Protein AF-A0A3D9LB92-F1 (afdb_monomer)

Structure (mmCIF, N/CA/C/O backbone):
data_AF-A0A3D9LB92-F1
#
_entry.id   AF-A0A3D9LB92-F1
#
loop_
_atom_site.group_PDB
_atom_site.id
_atom_site.type_symbol
_atom_site.label_atom_id
_atom_site.label_alt_id
_atom_site.label_comp_id
_atom_site.label_asym_id
_atom_site.label_entity_id
_atom_site.label_seq_id
_atom_site.pdbx_PDB_ins_code
_atom_site.Cartn_x
_atom_site.Cartn_y
_atom_site.Cartn_z
_atom_site.occupancy
_atom_site.B_iso_or_equiv
_atom_site.auth_seq_id
_atom_site.auth_comp_id
_atom_site.auth_asym_id
_atom_site.auth_atom_id
_atom_site.pdbx_PDB_model_num
ATOM 1 N N . MET A 1 1 ? 29.010 38.086 -10.361 1.00 42.91 1 MET A N 1
ATOM 2 C CA . MET A 1 1 ? 27.984 37.307 -9.643 1.00 42.91 1 MET A CA 1
ATOM 3 C C . MET A 1 1 ? 27.871 35.982 -10.375 1.00 42.91 1 MET A C 1
ATOM 5 O O . MET A 1 1 ? 27.319 35.961 -11.463 1.00 42.91 1 MET A O 1
ATOM 9 N N . THR A 1 2 ? 28.529 34.933 -9.886 1.00 47.34 2 THR A N 1
ATOM 10 C CA . THR A 1 2 ? 28.412 33.580 -10.449 1.00 47.34 2 THR A CA 1
ATOM 11 C C . THR A 1 2 ? 27.427 32.823 -9.576 1.00 47.34 2 THR A C 1
ATOM 13 O O . THR A 1 2 ? 27.761 32.444 -8.456 1.00 47.34 2 THR A O 1
ATOM 16 N N . GLU A 1 3 ? 26.195 32.691 -10.054 1.00 54.97 3 GLU A N 1
ATOM 17 C CA . GLU A 1 3 ? 25.208 31.796 -9.464 1.00 54.97 3 GLU A CA 1
ATOM 18 C C . GLU A 1 3 ? 25.614 30.375 -9.862 1.00 54.97 3 GLU A C 1
ATOM 20 O O . GLU A 1 3 ? 25.473 29.965 -11.012 1.00 54.97 3 GLU A O 1
ATOM 25 N N . SER A 1 4 ? 26.247 29.659 -8.934 1.00 52.12 4 SER A N 1
ATOM 26 C CA . SER A 1 4 ? 26.510 28.234 -9.090 1.00 52.12 4 SER A CA 1
ATOM 27 C C . SER A 1 4 ? 25.172 27.517 -8.969 1.00 52.12 4 SER A C 1
ATOM 29 O O . SER A 1 4 ? 24.665 27.346 -7.862 1.00 52.12 4 SER A O 1
ATOM 31 N N . SER A 1 5 ? 24.581 27.128 -10.097 1.00 56.88 5 SER A N 1
ATOM 32 C CA . SER A 1 5 ? 23.440 26.217 -10.118 1.00 56.88 5 SER A CA 1
ATOM 33 C C . SER A 1 5 ? 23.885 24.888 -9.510 1.00 56.88 5 SER A C 1
ATOM 35 O O . SER A 1 5 ? 24.518 24.065 -10.168 1.00 56.88 5 SER A O 1
ATOM 37 N N . GLN A 1 6 ? 23.623 24.708 -8.218 1.00 59.84 6 GLN A N 1
ATOM 38 C CA . GLN A 1 6 ? 23.782 23.423 -7.557 1.00 59.84 6 GLN A CA 1
ATOM 39 C C . GLN A 1 6 ? 22.776 22.469 -8.216 1.00 59.84 6 GLN A C 1
ATOM 41 O O . GLN A 1 6 ? 21.583 22.781 -8.196 1.00 59.84 6 GLN A O 1
ATOM 46 N N . PRO A 1 7 ? 23.207 21.358 -8.840 1.00 57.72 7 PRO A N 1
ATOM 47 C CA . PRO A 1 7 ? 22.258 20.382 -9.348 1.00 57.72 7 PRO A CA 1
ATOM 48 C C . PRO A 1 7 ? 21.423 19.908 -8.159 1.00 57.72 7 PRO A C 1
ATOM 50 O O . PRO A 1 7 ? 21.977 19.477 -7.144 1.00 57.72 7 PRO A O 1
ATOM 53 N N . SER A 1 8 ? 20.102 20.064 -8.249 1.00 61.31 8 SER A N 1
ATOM 54 C CA . SER A 1 8 ? 19.164 19.467 -7.305 1.00 61.31 8 SER A CA 1
ATOM 55 C C . SER A 1 8 ? 19.431 17.969 -7.323 1.00 61.31 8 SER A C 1
ATOM 57 O O . SER A 1 8 ? 19.123 17.299 -8.306 1.00 61.31 8 SER A O 1
ATOM 59 N N . GLN A 1 9 ? 20.110 17.467 -6.292 1.00 60.19 9 GLN A N 1
ATOM 60 C CA . GLN A 1 9 ? 20.304 16.033 -6.134 1.00 60.19 9 GLN A CA 1
ATOM 61 C C . GLN A 1 9 ? 18.918 15.377 -6.148 1.00 60.19 9 GLN A C 1
ATOM 63 O O . GLN A 1 9 ? 17.976 15.985 -5.617 1.00 60.19 9 GLN A O 1
ATOM 68 N N . PRO A 1 10 ? 18.764 14.191 -6.765 1.00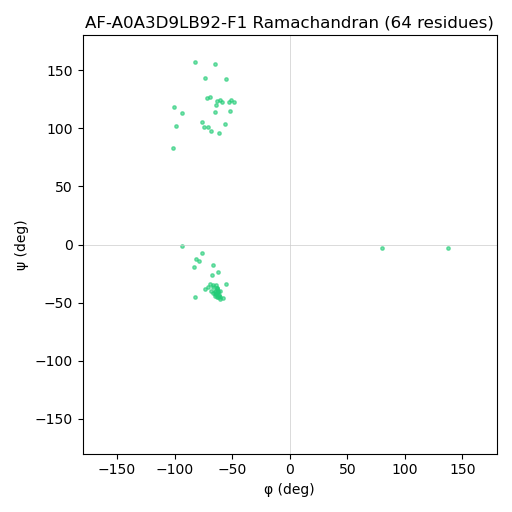 58.88 10 PRO A N 1
ATOM 69 C CA . PRO A 1 10 ? 17.533 13.435 -6.616 1.00 58.88 10 PRO A CA 1
ATOM 70 C C . PRO A 1 10 ? 17.288 13.305 -5.115 1.00 58.88 10 PRO A C 1
ATOM 72 O O . PRO A 1 10 ? 18.174 12.908 -4.360 1.00 58.88 10 PRO A O 1
ATOM 75 N N . THR A 1 11 ? 16.133 13.783 -4.661 1.00 62.97 11 THR A N 1
ATOM 76 C CA . THR A 1 11 ? 15.735 13.578 -3.274 1.00 62.97 11 THR A CA 1
ATOM 77 C C . THR A 1 11 ? 15.467 12.089 -3.159 1.00 62.97 11 THR A C 1
ATOM 79 O O . THR A 1 11 ? 14.412 11.642 -3.592 1.00 62.97 11 THR A O 1
ATOM 82 N N . GLU A 1 12 ? 16.446 11.330 -2.661 1.00 63.94 12 GLU A N 1
ATOM 83 C CA . GLU A 1 12 ? 16.239 9.937 -2.272 1.00 63.94 12 GLU A CA 1
ATOM 84 C C . GLU A 1 12 ? 15.024 9.912 -1.344 1.00 63.94 12 GLU A C 1
ATOM 86 O O . GLU A 1 12 ? 15.013 10.543 -0.279 1.00 63.94 12 GLU A O 1
ATOM 91 N N . TRP A 1 13 ? 13.951 9.269 -1.796 1.00 66.50 13 TRP A N 1
ATOM 92 C CA . TRP A 1 13 ? 12.739 9.164 -1.009 1.00 66.50 13 TRP A CA 1
ATOM 93 C C . TRP A 1 13 ? 12.962 8.107 0.069 1.00 66.50 13 TRP A C 1
ATOM 95 O O . TRP A 1 13 ? 12.992 6.911 -0.199 1.00 66.50 13 TRP A O 1
ATOM 105 N N . ILE A 1 14 ? 13.152 8.563 1.306 1.00 68.81 14 ILE A N 1
ATOM 106 C CA . ILE A 1 14 ? 13.284 7.686 2.469 1.00 68.81 14 ILE A CA 1
ATOM 107 C C . ILE A 1 14 ? 11.885 7.539 3.085 1.00 68.81 14 ILE A C 1
ATOM 109 O O . ILE A 1 14 ? 11.356 8.536 3.594 1.00 68.81 14 ILE A O 1
ATOM 113 N N . PRO A 1 15 ? 11.259 6.347 3.062 1.00 64.81 15 PRO A N 1
ATOM 114 C CA . PRO A 1 15 ? 9.950 6.158 3.672 1.00 64.81 15 PRO A CA 1
ATOM 115 C C . PRO A 1 15 ? 10.041 6.390 5.186 1.00 64.81 15 PRO A C 1
ATOM 117 O O . PRO A 1 15 ? 10.836 5.765 5.891 1.00 64.81 15 PRO A O 1
ATOM 120 N N . ALA A 1 16 ? 9.227 7.312 5.699 1.00 73.12 16 ALA A N 1
ATOM 121 C CA . ALA A 1 16 ? 9.097 7.533 7.134 1.00 73.12 16 ALA A CA 1
ATOM 122 C 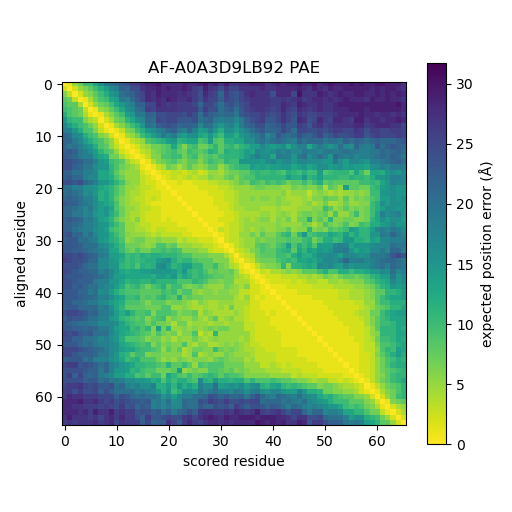C . ALA A 1 16 ? 8.291 6.393 7.776 1.00 73.12 16 ALA A C 1
ATOM 124 O O . ALA A 1 16 ? 7.317 5.922 7.195 1.00 73.12 16 ALA A O 1
ATOM 125 N N . THR A 1 17 ? 8.659 5.982 8.994 1.00 78.25 17 THR A N 1
ATOM 126 C CA . THR A 1 17 ? 7.883 4.985 9.748 1.00 78.25 17 THR A CA 1
ATOM 127 C C . THR A 1 17 ? 6.582 5.618 10.232 1.00 78.25 17 THR A C 1
ATOM 129 O O . THR A 1 17 ? 6.609 6.645 10.916 1.00 78.25 17 THR A O 1
ATOM 132 N N . THR A 1 18 ? 5.453 5.002 9.923 1.00 79.75 18 THR A N 1
ATOM 133 C CA . THR A 1 18 ? 4.113 5.449 10.323 1.00 79.75 18 THR A CA 1
ATOM 134 C C . THR A 1 18 ? 3.742 4.986 11.731 1.00 79.75 18 THR A C 1
ATOM 136 O O . THR A 1 18 ? 2.854 5.567 12.353 1.00 79.75 18 THR A O 1
ATOM 139 N N . GLY A 1 19 ? 4.430 3.960 12.249 1.00 81.94 19 GLY A N 1
ATOM 140 C CA . GLY A 1 19 ? 4.087 3.303 13.510 1.00 81.94 19 GLY A CA 1
ATOM 141 C C . GLY A 1 19 ? 2.946 2.289 13.379 1.00 81.94 19 GLY A C 1
ATOM 142 O O . GLY A 1 19 ? 2.629 1.616 14.360 1.00 81.94 19 GLY A O 1
ATOM 143 N N . ASP A 1 20 ? 2.360 2.154 12.186 1.00 83.81 20 ASP A N 1
ATOM 144 C CA . ASP A 1 20 ? 1.430 1.091 11.830 1.00 83.81 20 ASP A CA 1
ATOM 145 C C . ASP A 1 20 ? 2.168 0.005 11.018 1.00 83.81 20 ASP A C 1
ATOM 147 O O . ASP A 1 20 ? 2.677 0.285 9.930 1.00 83.81 20 ASP A O 1
ATOM 151 N N . PRO A 1 21 ? 2.238 -1.249 11.509 1.00 85.25 21 PRO A N 1
ATOM 152 C CA . PRO A 1 21 ? 2.999 -2.307 10.846 1.00 85.25 21 PRO A CA 1
ATOM 153 C C . PRO A 1 21 ? 2.513 -2.666 9.436 1.00 85.25 21 PRO A C 1
ATOM 155 O O . PRO A 1 21 ? 3.278 -3.245 8.664 1.00 85.25 21 PRO A O 1
ATOM 158 N N . ALA A 1 22 ? 1.248 -2.398 9.100 1.00 82.69 22 ALA A N 1
ATOM 159 C CA . ALA A 1 22 ? 0.712 -2.679 7.773 1.00 82.69 22 ALA A CA 1
ATOM 160 C C . ALA A 1 22 ? 1.076 -1.552 6.796 1.00 82.69 22 ALA A C 1
ATOM 162 O O . ALA A 1 22 ? 1.595 -1.825 5.714 1.00 82.69 22 ALA A O 1
ATOM 163 N N . ALA A 1 23 ? 0.914 -0.294 7.202 1.00 82.06 23 ALA A N 1
ATOM 164 C CA . ALA A 1 23 ? 1.341 0.857 6.414 1.00 82.06 23 ALA A CA 1
ATOM 165 C C . ALA A 1 23 ? 2.865 0.884 6.200 1.00 82.06 23 ALA A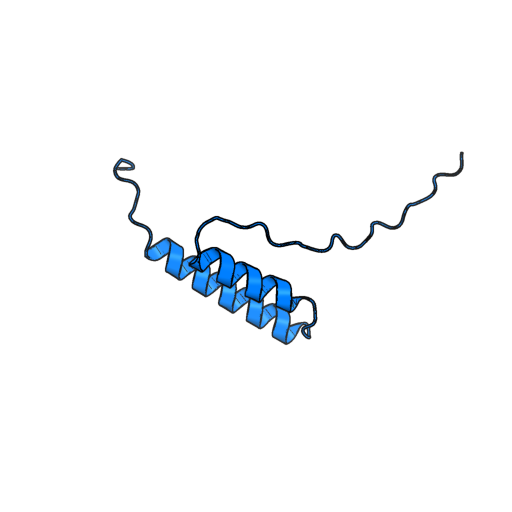 C 1
ATOM 167 O O . ALA A 1 23 ? 3.325 1.183 5.098 1.00 82.06 23 ALA A O 1
ATOM 168 N N . ASP A 1 24 ? 3.653 0.489 7.204 1.00 85.00 24 ASP A N 1
ATOM 169 C CA . ASP A 1 24 ? 5.113 0.406 7.085 1.00 85.00 24 ASP A CA 1
ATOM 170 C C . ASP A 1 24 ? 5.557 -0.650 6.058 1.00 85.00 24 ASP A C 1
ATOM 172 O O . ASP A 1 24 ? 6.527 -0.437 5.331 1.00 85.00 24 ASP A O 1
ATOM 176 N N . GLN A 1 25 ? 4.827 -1.765 5.936 1.00 83.94 25 GLN A N 1
ATOM 177 C CA . GLN A 1 25 ? 5.093 -2.775 4.904 1.00 83.94 25 GLN A CA 1
ATOM 178 C C . GLN A 1 25 ? 4.771 -2.266 3.496 1.00 83.94 25 GLN A C 1
ATOM 180 O O . GLN A 1 25 ? 5.545 -2.510 2.570 1.00 83.94 25 GLN A O 1
ATOM 185 N N . ILE A 1 26 ? 3.673 -1.521 3.338 1.00 84.19 26 ILE A N 1
ATOM 186 C CA . ILE A 1 26 ? 3.301 -0.901 2.058 1.00 84.19 26 ILE A CA 1
ATOM 187 C C . ILE A 1 26 ? 4.380 0.103 1.622 1.00 84.19 26 ILE A C 1
ATOM 189 O O . ILE A 1 26 ? 4.829 0.084 0.476 1.00 84.19 26 ILE A O 1
ATOM 193 N N . LEU A 1 27 ? 4.857 0.942 2.548 1.00 82.06 27 LEU A N 1
ATOM 194 C CA . LEU A 1 27 ? 5.911 1.924 2.278 1.00 82.06 27 LEU A CA 1
ATOM 195 C C . LEU A 1 27 ? 7.267 1.281 1.962 1.00 82.06 27 LEU A C 1
ATOM 197 O O . LEU A 1 27 ? 7.989 1.779 1.100 1.00 82.06 27 LEU A O 1
ATOM 201 N N . ALA A 1 28 ? 7.609 0.172 2.620 1.00 81.19 28 ALA A N 1
ATOM 202 C CA . ALA A 1 28 ? 8.830 -0.570 2.320 1.00 81.19 28 ALA A CA 1
ATOM 203 C C . ALA A 1 28 ? 8.805 -1.180 0.907 1.00 81.19 28 ALA A C 1
ATOM 205 O O . ALA A 1 28 ? 9.816 -1.135 0.209 1.00 81.19 28 ALA A O 1
ATOM 206 N N . GLY A 1 29 ? 7.654 -1.705 0.468 1.00 79.38 29 GLY A N 1
ATOM 207 C CA . GLY A 1 29 ? 7.476 -2.206 -0.899 1.00 79.38 29 GLY A CA 1
ATOM 208 C C . GLY A 1 29 ? 7.624 -1.105 -1.950 1.00 79.38 29 GLY A C 1
ATOM 209 O O . GLY A 1 29 ? 8.311 -1.293 -2.949 1.00 79.38 29 GLY A O 1
ATOM 210 N N . LEU A 1 30 ? 7.054 0.073 -1.680 1.00 76.12 30 LEU A N 1
ATOM 211 C CA . LEU A 1 30 ? 7.173 1.250 -2.544 1.00 76.12 30 LEU A CA 1
ATOM 212 C C . LEU A 1 30 ? 8.609 1.774 -2.649 1.00 76.12 30 LEU A C 1
ATOM 214 O O . LEU A 1 30 ? 9.044 2.147 -3.731 1.00 76.12 30 LEU A O 1
ATOM 218 N N . ALA A 1 31 ? 9.364 1.797 -1.551 1.00 74.75 31 ALA A N 1
ATOM 219 C CA . ALA A 1 31 ? 10.748 2.269 -1.580 1.00 74.75 31 ALA A CA 1
ATOM 220 C C . ALA A 1 31 ? 11.679 1.336 -2.373 1.00 74.75 31 ALA A C 1
ATOM 222 O O . ALA A 1 31 ? 12.675 1.788 -2.926 1.00 74.75 31 ALA A O 1
ATOM 223 N N . GLY A 1 32 ? 11.341 0.047 -2.471 1.00 71.06 32 GLY A N 1
ATOM 224 C CA . GLY A 1 32 ? 12.033 -0.902 -3.345 1.00 71.06 32 GLY A CA 1
ATOM 225 C C . GLY A 1 32 ? 11.677 -0.769 -4.831 1.00 71.06 32 GLY A C 1
ATOM 226 O O . GLY A 1 32 ? 12.305 -1.431 -5.653 1.00 71.06 32 GLY A O 1
ATOM 227 N N . ALA A 1 33 ? 10.686 0.057 -5.187 1.00 68.44 33 ALA A N 1
ATOM 228 C CA . ALA A 1 33 ? 10.215 0.200 -6.563 1.00 68.44 33 ALA A CA 1
ATOM 229 C C . ALA A 1 33 ? 11.072 1.147 -7.426 1.00 68.44 33 ALA A C 1
ATOM 231 O O . ALA A 1 33 ? 10.935 1.126 -8.643 1.00 68.44 33 ALA A O 1
ATOM 232 N N . ASP A 1 34 ? 11.977 1.930 -6.830 1.00 64.06 34 ASP A N 1
ATOM 233 C CA . ASP A 1 34 ? 12.816 2.921 -7.536 1.00 64.06 34 ASP A CA 1
ATOM 234 C C . ASP A 1 34 ? 13.835 2.273 -8.507 1.00 64.06 34 ASP A C 1
ATOM 236 O O . ASP A 1 34 ? 14.343 2.912 -9.426 1.00 64.06 34 ASP A O 1
ATOM 240 N N . GLU A 1 35 ? 14.115 0.971 -8.345 1.00 67.50 35 GLU A N 1
ATOM 241 C CA . GLU A 1 35 ? 14.971 0.182 -9.250 1.00 67.50 35 GLU A CA 1
ATOM 242 C C . GLU A 1 35 ? 14.189 -0.561 -10.353 1.00 67.50 35 GLU A C 1
ATOM 244 O O . GLU A 1 35 ? 14.788 -1.252 -11.185 1.00 67.50 35 GLU A O 1
ATOM 249 N N . LEU A 1 36 ? 12.858 -0.453 -10.368 1.00 69.62 36 LEU A N 1
ATOM 250 C CA . LEU A 1 36 ? 11.999 -1.172 -11.305 1.00 69.62 36 LEU A CA 1
ATOM 251 C C . LEU A 1 36 ? 11.901 -0.465 -12.661 1.00 69.62 36 LEU A C 1
ATOM 253 O O . LEU A 1 36 ? 12.109 0.741 -12.797 1.00 69.62 36 LEU A O 1
ATOM 257 N N . SER A 1 37 ? 11.556 -1.223 -13.705 1.00 78.25 37 SER A N 1
ATOM 258 C CA . SER A 1 37 ? 11.170 -0.603 -14.973 1.00 78.25 37 SER A CA 1
ATOM 259 C C . SER A 1 37 ? 9.873 0.211 -14.800 1.00 78.25 37 SER A C 1
ATOM 261 O O . SER A 1 37 ? 9.069 -0.110 -13.927 1.00 78.25 37 SER A O 1
ATOM 263 N N . PRO A 1 38 ? 9.602 1.228 -15.640 1.00 75.62 38 PRO A N 1
ATOM 264 C CA . PRO A 1 38 ? 8.438 2.103 -15.455 1.00 75.62 38 PRO A CA 1
ATOM 265 C C . PRO A 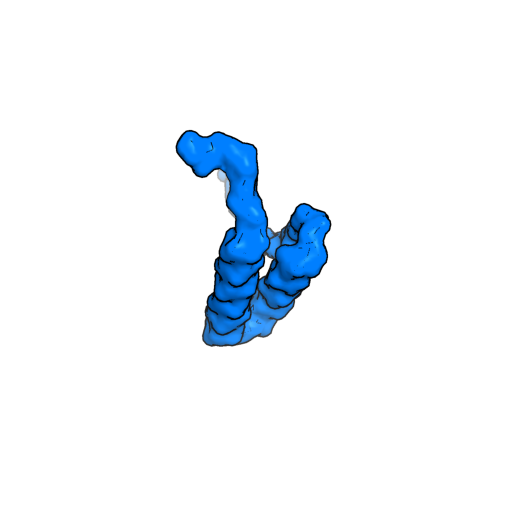1 38 ? 7.091 1.366 -15.367 1.00 75.62 38 PRO A C 1
ATOM 267 O O . PRO A 1 38 ? 6.197 1.783 -14.636 1.00 75.62 38 PRO A O 1
ATOM 270 N N . ASP A 1 39 ? 6.935 0.254 -16.091 1.00 77.88 39 ASP A N 1
ATOM 271 C CA . ASP A 1 39 ? 5.715 -0.563 -16.040 1.00 77.88 39 ASP A CA 1
ATOM 272 C C . ASP A 1 39 ? 5.575 -1.313 -14.702 1.00 77.88 39 ASP A C 1
ATOM 274 O O . ASP A 1 39 ? 4.471 -1.451 -14.169 1.00 77.88 39 ASP A O 1
ATOM 278 N N . GLU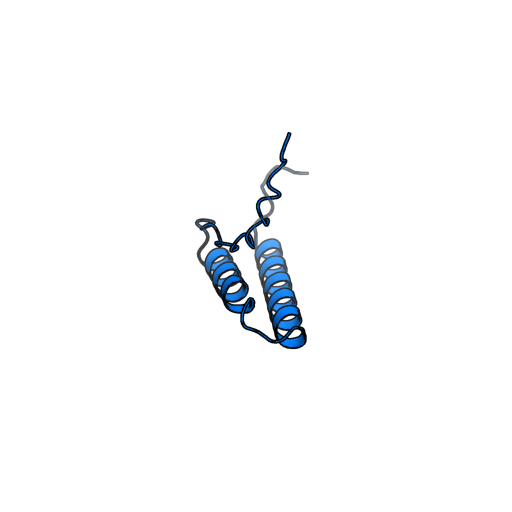 A 1 40 ? 6.692 -1.777 -14.142 1.00 77.62 40 GLU A N 1
ATOM 279 C CA . GLU A 1 40 ? 6.759 -2.454 -12.845 1.00 77.62 40 GLU A CA 1
ATOM 280 C C . GLU A 1 40 ? 6.586 -1.461 -11.685 1.00 77.62 40 GLU A C 1
ATOM 282 O O . GLU A 1 40 ? 5.876 -1.755 -10.725 1.00 77.62 40 GLU A O 1
ATOM 287 N N . GLU A 1 41 ? 7.145 -0.256 -11.808 1.00 76.56 41 GLU A N 1
ATOM 288 C CA . GLU A 1 41 ? 6.961 0.844 -10.861 1.00 76.56 41 GLU A CA 1
ATOM 289 C C . GLU A 1 41 ? 5.473 1.243 -10.772 1.00 76.56 41 GLU A C 1
ATOM 291 O O . GLU A 1 41 ? 4.894 1.313 -9.685 1.00 76.56 41 GLU A O 1
ATOM 296 N N . ILE A 1 42 ? 4.797 1.407 -11.918 1.00 84.31 42 ILE A N 1
ATOM 297 C CA . ILE A 1 42 ? 3.351 1.689 -11.967 1.00 84.31 42 ILE A CA 1
ATOM 298 C C . ILE A 1 42 ? 2.540 0.554 -11.329 1.00 84.31 42 ILE A C 1
ATOM 300 O O . ILE A 1 42 ? 1.555 0.821 -10.634 1.00 84.31 42 ILE A O 1
ATOM 304 N N . ALA A 1 43 ? 2.918 -0.706 -11.561 1.00 86.19 43 ALA A N 1
ATOM 305 C CA . ALA A 1 43 ? 2.246 -1.847 -10.947 1.00 86.19 43 ALA A CA 1
ATOM 306 C C . ALA A 1 43 ? 2.389 -1.829 -9.415 1.00 86.19 43 ALA A C 1
ATOM 308 O O . ALA A 1 43 ? 1.382 -1.968 -8.719 1.00 86.19 43 ALA A O 1
ATOM 309 N N . ALA A 1 44 ? 3.595 -1.562 -8.904 1.00 82.12 44 ALA A N 1
ATOM 310 C CA . ALA A 1 44 ? 3.870 -1.455 -7.473 1.00 82.12 44 ALA A CA 1
ATOM 311 C C . ALA A 1 44 ? 3.078 -0.313 -6.812 1.00 82.12 44 ALA A C 1
ATOM 313 O O . ALA A 1 44 ? 2.464 -0.508 -5.762 1.00 82.12 44 ALA A O 1
ATOM 314 N N . TYR A 1 45 ? 3.001 0.862 -7.451 1.00 85.00 45 TYR A N 1
ATOM 315 C CA . TYR A 1 45 ? 2.180 1.967 -6.944 1.00 85.00 45 TYR A CA 1
ATOM 316 C C . TYR A 1 45 ? 0.693 1.622 -6.889 1.00 85.00 45 TYR A C 1
ATOM 318 O O . TYR A 1 45 ? 0.014 1.980 -5.928 1.00 85.00 45 TYR A O 1
ATOM 326 N N . ARG A 1 46 ? 0.166 0.932 -7.907 1.00 90.69 46 ARG A N 1
ATOM 327 C CA . ARG A 1 46 ? -1.246 0.523 -7.925 1.00 90.69 46 ARG A CA 1
ATOM 328 C C . ARG A 1 46 ? -1.559 -0.465 -6.809 1.00 90.69 46 ARG A C 1
ATOM 330 O O . ARG A 1 46 ? -2.557 -0.284 -6.122 1.00 90.69 46 ARG A O 1
ATOM 337 N N . GLU A 1 47 ? -0.694 -1.451 -6.604 1.00 90.50 47 GLU A N 1
ATOM 338 C CA . GLU A 1 47 ? -0.840 -2.428 -5.524 1.00 90.50 47 GLU A CA 1
ATOM 339 C C . GLU A 1 47 ? -0.812 -1.754 -4.145 1.00 90.50 47 GLU A C 1
ATOM 341 O O . GLU A 1 47 ? -1.670 -2.013 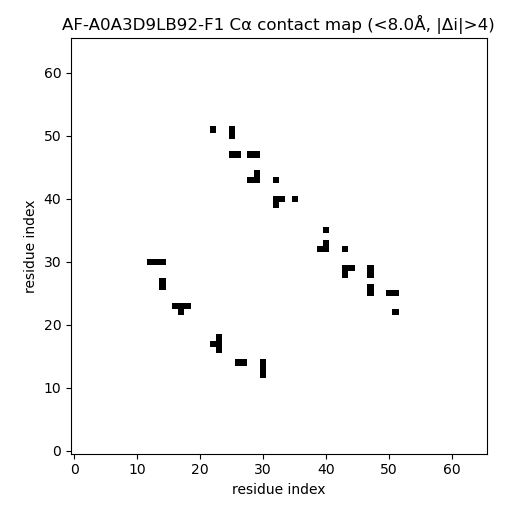-3.302 1.00 90.50 47 GLU A O 1
ATOM 346 N N . ALA A 1 48 ? 0.116 -0.820 -3.937 1.00 88.06 48 ALA A N 1
ATOM 347 C CA . ALA A 1 48 ? 0.202 -0.067 -2.693 1.00 88.06 48 ALA A CA 1
ATOM 348 C C . ALA A 1 48 ? -1.039 0.804 -2.430 1.00 88.06 48 ALA A C 1
ATOM 350 O O . ALA A 1 48 ? -1.492 0.909 -1.288 1.00 88.06 48 ALA A O 1
ATOM 351 N N . LEU A 1 49 ? -1.606 1.420 -3.474 1.00 90.38 49 LEU A N 1
ATOM 352 C CA . LEU A 1 49 ? -2.835 2.210 -3.368 1.00 90.38 49 LEU A CA 1
ATOM 353 C C . LEU A 1 49 ? -4.051 1.343 -3.029 1.00 90.38 49 LEU A C 1
ATOM 355 O O . LEU A 1 49 ? -4.850 1.743 -2.182 1.00 90.38 49 LEU A O 1
ATOM 359 N N . ASP A 1 50 ? -4.174 0.162 -3.636 1.00 92.88 50 ASP A N 1
ATOM 360 C CA . ASP A 1 50 ? -5.247 -0.786 -3.318 1.00 92.88 50 ASP A CA 1
ATOM 361 C C . ASP A 1 50 ? -5.125 -1.288 -1.868 1.00 92.88 50 ASP A C 1
ATOM 363 O O . ASP A 1 50 ? -6.112 -1.308 -1.130 1.00 92.88 50 ASP A O 1
ATOM 367 N N . ALA A 1 51 ? -3.908 -1.609 -1.413 1.00 87.00 51 ALA A N 1
ATOM 368 C CA . ALA A 1 51 ? -3.655 -2.018 -0.031 1.00 87.00 51 ALA A CA 1
ATOM 369 C C . ALA A 1 51 ? -3.989 -0.906 0.980 1.00 87.00 51 ALA A C 1
ATOM 371 O O . ALA A 1 51 ? -4.587 -1.165 2.027 1.00 87.00 51 ALA A O 1
ATOM 372 N N . LEU A 1 52 ? -3.656 0.348 0.656 1.00 87.06 52 LEU A N 1
ATOM 373 C CA . LEU A 1 52 ? -4.026 1.500 1.477 1.00 87.06 52 LEU A CA 1
ATOM 374 C C . LEU A 1 52 ? -5.547 1.698 1.524 1.00 87.06 52 LEU A C 1
ATOM 376 O O . LEU A 1 52 ? -6.091 1.978 2.592 1.00 87.06 52 LEU A O 1
ATOM 380 N N . ALA A 1 53 ? -6.238 1.552 0.392 1.00 87.94 53 ALA A N 1
ATOM 381 C CA . ALA A 1 53 ? -7.692 1.668 0.333 1.00 87.94 53 ALA A CA 1
ATOM 382 C C . ALA A 1 53 ? -8.370 0.616 1.223 1.00 87.94 53 ALA A C 1
ATOM 384 O O . ALA A 1 53 ? -9.235 0.964 2.026 1.00 87.94 53 ALA A O 1
ATOM 385 N N . GLN A 1 54 ? -7.907 -0.634 1.156 1.00 87.62 54 GLN A N 1
ATOM 386 C CA . GLN A 1 54 ? -8.378 -1.728 2.005 1.00 87.62 54 GLN A CA 1
ATOM 387 C C . GLN A 1 54 ? -8.196 -1.404 3.497 1.00 87.62 54 GLN A C 1
ATOM 389 O O . GLN A 1 54 ? -9.125 -1.538 4.292 1.00 87.62 54 GLN A O 1
ATOM 394 N N . LEU A 1 55 ? -7.018 -0.900 3.873 1.00 86.00 55 LEU A N 1
ATOM 395 C CA . LEU A 1 55 ? -6.715 -0.534 5.255 1.00 86.00 55 LEU A CA 1
ATOM 396 C C . LEU A 1 55 ? -7.620 0.598 5.767 1.00 86.00 55 LEU A C 1
ATOM 398 O O . LEU A 1 55 ? -8.054 0.574 6.918 1.00 86.00 55 LEU A O 1
ATOM 402 N N . LEU A 1 56 ? -7.942 1.573 4.913 1.00 83.94 56 LEU A N 1
ATOM 403 C CA . LEU A 1 56 ? -8.865 2.663 5.239 1.00 83.94 56 LEU A CA 1
ATOM 404 C C . LEU A 1 56 ? -10.319 2.193 5.377 1.00 83.94 56 LEU A C 1
ATOM 406 O O . LEU A 1 56 ? -11.048 2.737 6.206 1.00 83.94 56 LEU A O 1
ATOM 410 N N . GLU A 1 57 ? -10.746 1.195 4.602 1.00 84.50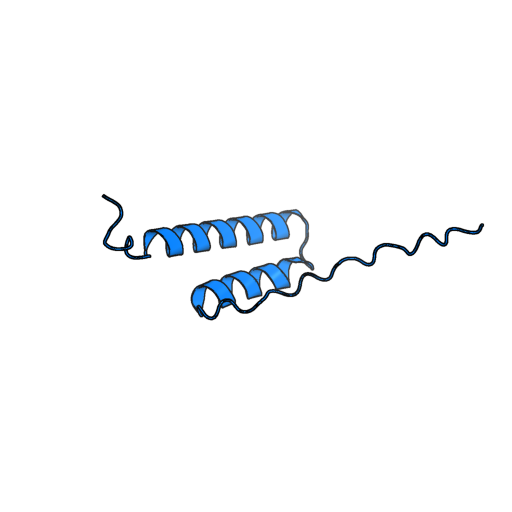 57 GLU A N 1
ATOM 411 C CA . GLU A 1 57 ? -12.070 0.579 4.752 1.00 84.50 57 GLU A CA 1
ATOM 412 C C . GLU A 1 57 ? -12.210 -0.187 6.073 1.00 84.50 57 GLU A C 1
ATOM 414 O O . GLU A 1 57 ? -13.281 -0.186 6.685 1.00 84.50 57 GLU A O 1
ATOM 419 N N . GLU A 1 58 ? -11.126 -0.811 6.531 1.00 81.44 58 GLU A N 1
ATOM 420 C CA . GLU A 1 58 ? -11.078 -1.578 7.777 1.00 81.44 58 GLU A CA 1
ATOM 421 C C . GLU A 1 58 ? -10.948 -0.696 9.026 1.00 81.44 58 GLU A C 1
ATOM 423 O O . GLU A 1 58 ? -11.202 -1.159 10.145 1.00 81.44 58 GLU A O 1
ATOM 428 N N . GLN A 1 59 ? -10.603 0.588 8.869 1.00 74.38 59 GLN A N 1
ATOM 429 C CA . GLN A 1 59 ? -10.520 1.496 10.005 1.00 74.38 59 GLN A CA 1
ATOM 430 C C . GLN A 1 59 ? -11.916 1.783 10.581 1.00 74.38 59 GLN A C 1
ATOM 432 O O . GLN A 1 59 ? -12.822 2.232 9.868 1.00 74.38 59 GLN A O 1
ATOM 437 N N . PRO A 1 60 ? -12.118 1.589 11.899 1.00 69.56 60 PRO A N 1
ATOM 438 C CA . PRO A 1 60 ? -13.372 1.953 12.530 1.00 69.56 60 PRO A CA 1
ATOM 439 C C . PRO A 1 60 ? -13.587 3.458 12.359 1.00 69.56 60 PRO A C 1
ATOM 441 O O . PRO A 1 60 ? -12.749 4.266 12.765 1.00 69.56 60 PRO A O 1
A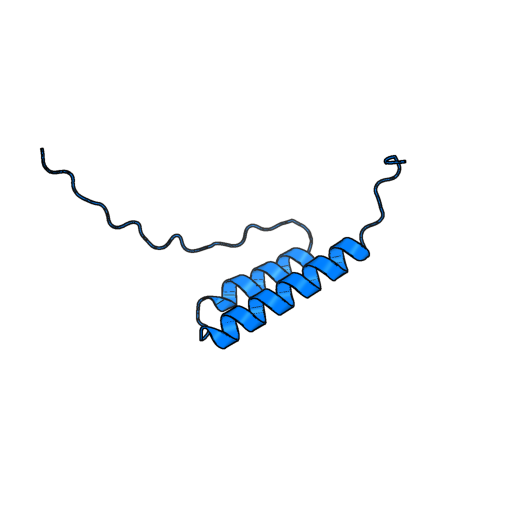TOM 444 N N . ARG A 1 61 ? -14.727 3.847 11.770 1.00 66.31 61 ARG A N 1
ATOM 445 C CA . ARG A 1 61 ? -15.130 5.258 11.723 1.00 66.31 61 ARG A CA 1
ATOM 446 C C . ARG A 1 61 ? -15.062 5.820 13.138 1.00 66.31 61 ARG A C 1
ATOM 448 O O . ARG A 1 61 ? -15.692 5.271 14.043 1.00 66.31 61 ARG A O 1
ATOM 455 N N . LEU A 1 62 ? -14.304 6.903 13.314 1.00 61.91 62 LEU A N 1
ATOM 456 C CA . LEU A 1 62 ? -14.217 7.612 14.587 1.00 61.91 62 LEU A CA 1
ATOM 457 C C . LEU A 1 62 ? -15.638 7.856 15.126 1.00 61.91 62 LEU A C 1
ATOM 459 O O . LEU A 1 62 ? -16.452 8.468 14.424 1.00 61.91 62 LEU A O 1
ATOM 463 N N . PRO A 1 63 ? -15.967 7.383 16.342 1.00 54.03 63 PRO A N 1
ATOM 464 C CA . PRO A 1 63 ? -17.267 7.660 16.928 1.00 54.03 63 PRO A CA 1
ATOM 465 C C . PRO A 1 63 ? -17.364 9.171 17.171 1.00 54.03 63 PRO A C 1
ATOM 467 O O . PRO A 1 63 ? -16.609 9.717 17.972 1.00 54.03 63 PRO A O 1
ATOM 470 N N . GLY A 1 64 ? -18.265 9.853 16.458 1.00 55.97 64 GLY A N 1
ATOM 471 C CA . GLY A 1 64 ? -18.524 11.287 16.657 1.00 55.97 64 GLY A CA 1
ATOM 472 C C . GLY A 1 64 ? -18.690 12.145 15.400 1.00 55.97 64 GLY A C 1
ATOM 473 O O . GLY A 1 64 ? -18.978 13.328 15.535 1.00 55.97 64 GLY A O 1
ATOM 474 N N . LEU A 1 65 ? -18.543 11.589 14.196 1.00 57.34 65 LEU A N 1
ATOM 475 C CA . LEU A 1 65 ? -18.905 12.273 12.947 1.00 57.34 65 LEU A CA 1
ATOM 476 C C . LEU A 1 65 ? -20.259 11.737 12.455 1.00 57.34 65 LEU A C 1
ATOM 478 O O . LEU A 1 65 ? -20.327 10.798 11.665 1.00 57.34 65 LEU A O 1
ATOM 482 N N . SER A 1 66 ? -21.348 12.283 12.994 1.00 50.03 66 SER A N 1
ATOM 483 C CA . SER A 1 66 ? -22.728 12.100 12.517 1.00 50.03 66 SER A CA 1
ATOM 484 C C . SER A 1 66 ? -23.442 13.439 12.530 1.00 50.03 66 SER A C 1
ATOM 486 O O . SER A 1 66 ? -23.174 14.218 13.472 1.00 50.03 66 SER A O 1
#

Secondary structure (DSSP, 8-state):
--------------PPP-S-HHHHHHHHHHHGGGGS-HHHHHHHHHHHHHHHHHHHHHSPPPTT--

Organism: NCBI:txid169134

Radius of gyration: 17.78 Å; Cα contacts (8 Å, |Δi|>4): 24; chains: 1; bounding box: 51×40×33 Å

Mean predicted aligned error: 12.59 Å

Solvent-accessible surface area (backbone atoms only — not comparable to full-atom values): 4327 Å² total; per-residue (Å²): 138,83,82,76,80,71,77,80,66,82,78,78,77,73,74,74,82,74,87,43,77,64,61,37,5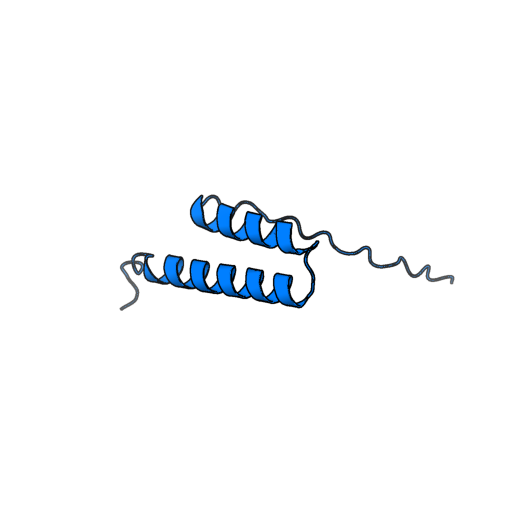1,44,42,53,55,55,58,64,32,81,82,46,55,75,72,54,29,54,49,49,54,51,53,41,51,52,54,50,52,53,54,59,70,70,47,77,76,69,91,81,84,124

pLDDT: mean 73.7, std 12.43, range [42.91, 92.88]

Foldseek 3Di:
DDDPPDPPDPPLDDDDDPVDPQLNVLSVQLSVLPPPDPVSNVVSVVVSVVSVVVVVVPDDDDPPDD

Nearest PDB structures (foldseek):
  2x0h-assembly1_A  TM=6.862E-01  e=5.076E+00  Bacteroides thetaiotaomicron VPI-5482
  2xj7-assembly1_B  TM=6.845E-01  e=6.149E+00  Bacteroides thetaiotaomicron VPI-5482
  2xm1-assembly1_A  TM=6.830E-01  e=6.554E+00  Bacteroides thetaiotaomicron VPI-5482
  2xm2-assembly1_A  TM=6.854E-01  e=9.020E+00  Bacteroides thetaiotaomicron VPI-5482

Sequence (66 aa):
MTESSQPSQPTEWIPATTGDPAADQILAGLAGADELSPDEEIAAYREALDALAQLLEEQPRLPGLS